Protein AF-A0A4V2RJM8-F1 (afdb_monomer_lite)

Foldseek 3Di:
DDWDADPVRWIWDFDDDDPFWTWTATPVGDIDIDTVVVVVVVVVVVPPDD

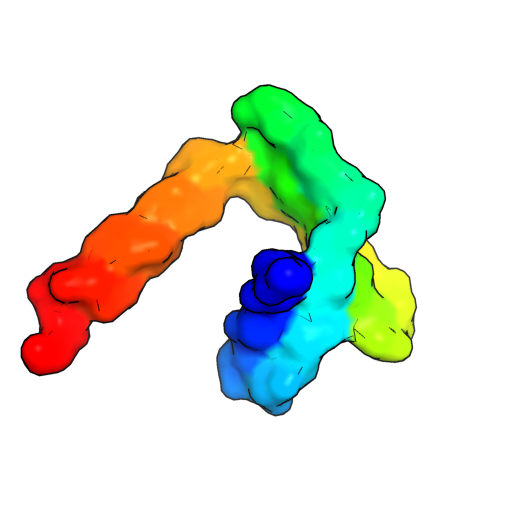Sequence (50 aa):
MTQLIFRDGSRAELVDRTADHVTYKRPDGVCVTLPIADVQAVVAGVLTTF

Structure (mmCIF, N/CA/C/O backbone):
data_AF-A0A4V2RJM8-F1
#
_entry.id   AF-A0A4V2RJM8-F1
#
loop_
_atom_site.group_PDB
_atom_site.id
_atom_site.type_symbol
_atom_site.label_atom_id
_atom_site.label_alt_id
_atom_site.label_comp_id
_atom_site.label_asym_id
_atom_site.label_entity_id
_atom_site.label_seq_id
_atom_site.pdbx_PDB_ins_code
_atom_site.Cartn_x
_atom_site.Cartn_y
_atom_site.Cartn_z
_atom_site.occupancy
_atom_site.B_iso_or_equiv
_atom_site.auth_seq_id
_atom_site.auth_comp_id
_atom_site.auth_asym_id
_atom_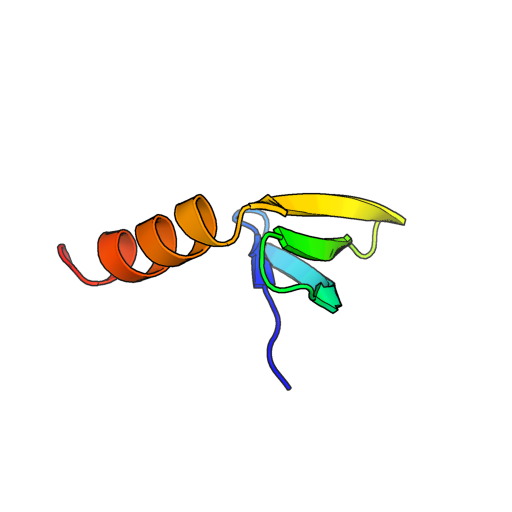site.auth_atom_id
_atom_site.pdbx_PDB_model_num
ATOM 1 N N . MET A 1 1 ? 2.488 16.161 2.315 1.00 54.53 1 MET A N 1
ATOM 2 C CA . MET A 1 1 ? 2.337 14.787 2.844 1.00 54.53 1 MET A CA 1
ATOM 3 C C . MET A 1 1 ? 1.387 14.033 1.931 1.00 54.53 1 MET A C 1
ATOM 5 O O . MET A 1 1 ? 0.274 14.509 1.756 1.00 54.53 1 MET A O 1
ATOM 9 N N . THR A 1 2 ? 1.806 12.914 1.340 1.00 60.91 2 THR A N 1
ATOM 10 C CA . THR A 1 2 ? 0.948 12.084 0.472 1.00 60.91 2 THR A CA 1
ATOM 11 C C . THR A 1 2 ? 0.537 10.836 1.254 1.00 60.91 2 THR A C 1
ATOM 13 O O . THR A 1 2 ? 1.410 10.095 1.694 1.00 60.91 2 THR A O 1
ATOM 16 N N . GLN A 1 3 ? -0.763 10.626 1.471 1.00 65.88 3 GLN A N 1
ATOM 17 C CA . GLN A 1 3 ? -1.321 9.498 2.235 1.00 65.88 3 GLN A CA 1
ATOM 18 C C . GLN A 1 3 ? -2.252 8.677 1.338 1.00 65.88 3 GLN A C 1
ATOM 20 O O . GLN A 1 3 ? -2.937 9.254 0.493 1.00 65.88 3 GLN A O 1
ATOM 25 N N . LEU A 1 4 ? -2.286 7.352 1.520 1.00 72.25 4 LEU A N 1
ATOM 26 C CA . LEU A 1 4 ? -3.205 6.469 0.796 1.00 72.25 4 LEU A CA 1
ATOM 27 C C . LEU A 1 4 ? -4.372 6.114 1.721 1.00 72.25 4 LEU A C 1
ATOM 29 O O . LEU A 1 4 ? -4.165 5.652 2.844 1.00 72.25 4 LEU A O 1
ATOM 33 N N . ILE A 1 5 ? -5.593 6.402 1.273 1.00 78.00 5 ILE A N 1
ATOM 34 C CA . ILE A 1 5 ? -6.817 6.192 2.051 1.00 78.00 5 ILE A CA 1
ATOM 35 C C . ILE A 1 5 ? -7.490 4.933 1.517 1.00 78.00 5 ILE A C 1
ATOM 37 O O . ILE A 1 5 ? -7.843 4.859 0.341 1.00 78.00 5 ILE A O 1
ATOM 41 N N . PHE A 1 6 ? -7.644 3.935 2.376 1.00 74.69 6 PHE A N 1
ATOM 42 C CA . PHE A 1 6 ? -8.326 2.691 2.051 1.00 74.69 6 PHE A CA 1
ATOM 43 C C . PHE A 1 6 ? -9.844 2.884 2.130 1.00 74.69 6 PHE A C 1
ATOM 45 O O . PHE A 1 6 ? -10.344 3.808 2.772 1.00 74.69 6 PHE A O 1
ATOM 52 N N . ARG A 1 7 ? -10.604 1.988 1.489 1.00 76.00 7 ARG A N 1
ATOM 53 C CA . ARG A 1 7 ? -12.078 2.051 1.445 1.00 76.00 7 ARG A CA 1
ATOM 54 C C . ARG A 1 7 ? -12.735 1.981 2.828 1.00 76.00 7 ARG A C 1
ATOM 56 O O . ARG A 1 7 ? -13.844 2.471 2.998 1.00 76.00 7 ARG A O 1
ATOM 63 N N . ASP A 1 8 ? -12.056 1.395 3.806 1.00 79.62 8 ASP A N 1
ATOM 64 C CA . ASP A 1 8 ? -12.496 1.351 5.201 1.00 79.62 8 ASP A CA 1
ATOM 65 C C . ASP A 1 8 ? -12.228 2.665 5.965 1.00 79.62 8 ASP A C 1
ATOM 67 O O . ASP A 1 8 ? -12.501 2.753 7.156 1.00 79.62 8 ASP A O 1
ATOM 71 N N . GLY A 1 9 ? -11.685 3.690 5.299 1.00 77.62 9 GLY A N 1
ATOM 72 C CA . GLY A 1 9 ? -11.344 4.986 5.889 1.00 77.62 9 GLY A CA 1
ATOM 73 C C . GLY A 1 9 ? -9.992 5.004 6.605 1.00 77.62 9 GLY A C 1
ATOM 74 O O . GLY A 1 9 ? -9.537 6.071 7.028 1.00 77.62 9 GLY A O 1
ATOM 75 N N . SER A 1 10 ? -9.319 3.855 6.714 1.00 81.00 10 SER A N 1
ATOM 76 C CA . SER A 1 10 ? -7.974 3.787 7.274 1.00 81.00 10 SER A CA 1
ATOM 77 C C . SER A 1 10 ? -6.967 4.492 6.363 1.00 81.00 10 SER A C 1
ATOM 79 O O . SER A 1 10 ? -7.051 4.441 5.134 1.00 81.00 10 SER A O 1
ATOM 81 N N . ARG A 1 11 ? -6.001 5.181 6.973 1.00 82.31 11 ARG A N 1
ATOM 82 C CA . ARG A 1 11 ? -4.917 5.860 6.256 1.00 82.31 11 ARG A CA 1
ATOM 83 C C . ARG A 1 11 ? -3.659 5.035 6.406 1.00 82.31 11 ARG A C 1
ATOM 85 O O . ARG A 1 11 ? -3.284 4.744 7.535 1.00 82.31 11 ARG A O 1
ATOM 92 N N . ALA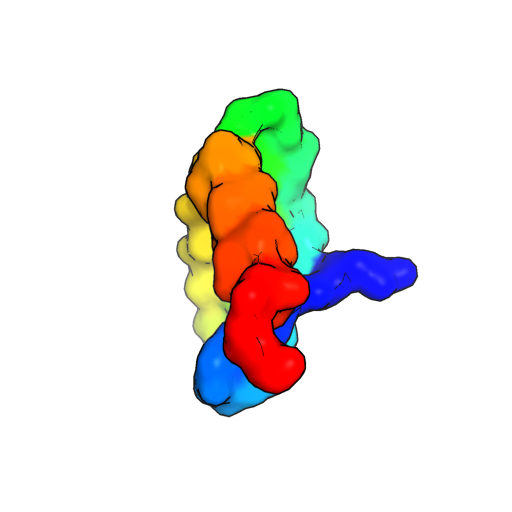 A 1 12 ? -3.009 4.687 5.305 1.00 83.81 12 ALA A N 1
ATOM 93 C CA . ALA A 1 12 ? -1.668 4.138 5.374 1.00 83.81 12 ALA A CA 1
ATOM 94 C C . ALA A 1 12 ? -0.627 5.193 5.044 1.00 83.81 12 ALA A C 1
ATOM 96 O O . ALA A 1 12 ? -0.805 6.050 4.168 1.00 83.81 12 ALA A O 1
ATOM 97 N N . GLU A 1 13 ? 0.484 5.083 5.751 1.00 87.31 13 GLU A N 1
ATOM 98 C CA . GLU A 1 13 ? 1.646 5.921 5.553 1.00 87.31 13 GLU A CA 1
ATOM 99 C C . GLU A 1 13 ? 2.558 5.280 4.519 1.00 87.31 13 GLU A C 1
ATOM 101 O O . GLU A 1 13 ? 2.733 4.060 4.485 1.00 87.31 13 GLU A O 1
ATOM 106 N N . LEU A 1 14 ? 3.117 6.115 3.646 1.00 85.19 14 LEU A N 1
ATOM 107 C CA . LEU A 1 14 ? 4.137 5.676 2.713 1.00 85.19 14 LEU A CA 1
ATOM 108 C C . LEU A 1 14 ? 5.391 5.316 3.511 1.00 85.19 14 LEU A C 1
ATOM 110 O O . LEU A 1 14 ? 5.963 6.186 4.166 1.00 85.19 14 LEU A O 1
ATOM 114 N N . VAL A 1 15 ? 5.804 4.054 3.444 1.00 88.38 15 VAL A N 1
ATOM 115 C CA . VAL A 1 15 ? 7.016 3.576 4.122 1.00 88.38 15 VAL A CA 1
ATOM 116 C C . VAL A 1 15 ? 8.181 3.501 3.154 1.00 88.38 15 VAL A C 1
ATOM 118 O O . VAL A 1 15 ? 9.284 3.900 3.509 1.00 88.38 15 VAL A O 1
ATOM 121 N N . ASP A 1 16 ? 7.933 3.016 1.939 1.00 88.50 16 ASP A N 1
ATOM 122 C CA . ASP A 1 16 ? 8.974 2.847 0.933 1.00 88.50 16 ASP A CA 1
ATOM 123 C C . ASP A 1 16 ? 8.427 3.062 -0.483 1.00 88.50 16 ASP A C 1
ATOM 125 O O . ASP A 1 16 ? 7.268 2.749 -0.774 1.00 88.50 16 ASP A O 1
ATOM 129 N N . ARG A 1 17 ? 9.255 3.626 -1.366 1.00 87.31 17 ARG A N 1
ATOM 130 C CA . ARG A 1 17 ? 8.929 3.837 -2.779 1.00 87.31 17 ARG A CA 1
ATOM 131 C C . ARG A 1 17 ? 10.157 3.589 -3.637 1.00 87.31 17 ARG A C 1
ATOM 133 O O . ARG A 1 17 ? 11.128 4.338 -3.564 1.00 87.31 17 ARG A O 1
ATOM 140 N N . THR A 1 18 ? 10.042 2.617 -4.528 1.00 88.12 18 THR A N 1
ATOM 141 C CA . THR A 1 18 ? 11.030 2.330 -5.569 1.00 88.12 18 THR A CA 1
ATOM 142 C C . THR A 1 18 ? 10.482 2.721 -6.945 1.00 88.12 18 THR A C 1
ATOM 144 O O . THR A 1 18 ? 9.424 3.347 -7.047 1.00 88.12 18 THR A O 1
ATOM 147 N N . ALA A 1 19 ? 11.221 2.413 -8.014 1.00 84.88 19 ALA A N 1
ATOM 148 C CA . ALA A 1 19 ? 10.765 2.647 -9.385 1.00 84.88 19 ALA A CA 1
ATOM 149 C C . ALA A 1 19 ? 9.646 1.679 -9.815 1.00 84.88 19 ALA A C 1
ATOM 151 O O . ALA A 1 19 ? 8.818 2.041 -10.649 1.00 84.88 19 ALA A O 1
ATOM 152 N N . ASP A 1 20 ? 9.588 0.489 -9.211 1.00 88.50 20 ASP A N 1
ATOM 153 C CA . ASP A 1 20 ? 8.683 -0.590 -9.619 1.00 88.50 20 ASP A CA 1
ATOM 154 C C . ASP A 1 20 ? 7.492 -0.765 -8.674 1.00 88.50 20 ASP A C 1
ATOM 156 O O . ASP A 1 20 ? 6.412 -1.176 -9.099 1.00 88.50 20 ASP A O 1
ATOM 160 N N . HIS A 1 21 ? 7.654 -0.443 -7.389 1.00 88.88 21 HIS A N 1
ATOM 161 C CA . HIS A 1 21 ? 6.622 -0.651 -6.378 1.00 88.88 21 HIS A CA 1
ATOM 162 C C . HIS A 1 21 ? 6.606 0.442 -5.309 1.00 88.88 21 HIS A C 1
ATOM 164 O O . HIS A 1 21 ? 7.568 1.178 -5.088 1.00 88.88 21 HIS A O 1
ATOM 170 N N . VAL A 1 22 ? 5.476 0.532 -4.618 1.00 89.12 22 VAL A N 1
ATOM 171 C CA . VAL A 1 22 ? 5.273 1.383 -3.453 1.00 89.12 22 VAL A CA 1
ATOM 172 C C . VAL A 1 22 ? 4.756 0.537 -2.302 1.00 89.12 22 VAL A C 1
ATOM 174 O O . VAL A 1 22 ? 3.827 -0.249 -2.474 1.00 89.12 22 VAL A O 1
ATOM 177 N N . THR A 1 23 ? 5.315 0.745 -1.115 1.00 88.56 23 THR A N 1
ATOM 178 C CA . THR A 1 23 ? 4.895 0.075 0.113 1.00 88.56 23 THR A CA 1
ATOM 179 C C . THR A 1 23 ? 4.273 1.069 1.084 1.00 88.56 23 THR A C 1
ATOM 181 O O . THR A 1 23 ? 4.884 2.065 1.481 1.00 88.56 23 THR A O 1
ATOM 184 N N . TYR A 1 24 ? 3.057 0.756 1.512 1.00 88.50 24 TYR A N 1
ATOM 185 C CA . TYR A 1 24 ? 2.296 1.504 2.500 1.00 88.50 24 TYR A CA 1
ATOM 186 C C . TYR A 1 24 ? 2.114 0.678 3.770 1.00 88.50 24 TYR A C 1
ATOM 188 O O . TYR A 1 24 ? 1.861 -0.522 3.696 1.00 88.50 24 TYR A O 1
ATOM 196 N N . LYS A 1 25 ? 2.186 1.311 4.940 1.00 88.19 25 LYS A N 1
ATOM 197 C CA . LYS A 1 25 ? 1.902 0.670 6.228 1.00 88.19 25 LYS A CA 1
ATOM 198 C C . LYS A 1 25 ? 0.638 1.245 6.837 1.00 88.19 25 LYS A C 1
ATOM 200 O O . LYS A 1 25 ? 0.528 2.452 7.054 1.00 88.19 25 LYS A O 1
ATOM 205 N N . ARG A 1 26 ? -0.321 0.365 7.095 1.00 87.00 26 ARG A N 1
ATOM 206 C CA . ARG A 1 26 ? -1.572 0.674 7.780 1.00 87.00 26 ARG A CA 1
ATOM 207 C C . ARG A 1 26 ? -1.350 0.762 9.301 1.00 87.00 26 ARG A C 1
ATOM 209 O O . ARG A 1 26 ? -0.371 0.218 9.820 1.00 87.00 26 ARG A O 1
ATOM 216 N N . PRO A 1 27 ? -2.248 1.440 10.037 1.00 82.56 27 PRO A N 1
ATOM 217 C CA . PRO A 1 27 ? -2.120 1.639 11.483 1.00 82.56 27 PRO A CA 1
ATOM 218 C C . PRO A 1 27 ? -2.292 0.347 12.294 1.00 82.56 27 PRO A C 1
ATOM 220 O O . PRO A 1 27 ? -1.819 0.271 13.422 1.00 82.56 27 PRO A O 1
ATOM 223 N N . ASP A 1 28 ? -2.922 -0.677 11.716 1.00 85.69 28 ASP A N 1
ATOM 224 C CA . ASP A 1 28 ? -3.010 -2.040 12.261 1.00 85.69 28 ASP A CA 1
ATOM 225 C C . ASP A 1 28 ? -1.681 -2.818 12.154 1.00 85.69 28 ASP A C 1
ATOM 227 O O . ASP A 1 28 ? -1.570 -3.933 12.657 1.00 85.69 28 ASP A O 1
ATOM 231 N N . GLY A 1 29 ? -0.659 -2.230 11.522 1.00 85.19 29 GLY A N 1
ATOM 232 C CA . GLY A 1 29 ? 0.660 -2.827 11.330 1.00 85.19 29 GLY A CA 1
ATOM 233 C C . GLY A 1 29 ? 0.806 -3.618 10.031 1.00 85.19 29 GLY A C 1
ATOM 234 O O . GLY A 1 29 ? 1.903 -4.101 9.753 1.00 85.19 29 GLY A O 1
ATOM 235 N N . VAL A 1 30 ? -0.248 -3.722 9.216 1.00 86.12 30 VAL A N 1
ATOM 236 C CA . VAL A 1 30 ? -0.197 -4.422 7.928 1.00 86.12 30 VAL A CA 1
ATOM 237 C C . VAL A 1 30 ? 0.561 -3.582 6.901 1.00 86.12 30 VAL A C 1
ATOM 239 O O . VAL A 1 30 ? 0.251 -2.410 6.679 1.00 86.12 30 VAL A O 1
ATOM 242 N N . CYS A 1 31 ? 1.534 -4.198 6.233 1.00 87.94 31 CYS A N 1
ATOM 243 C CA . CYS A 1 31 ? 2.226 -3.605 5.093 1.00 87.94 31 CYS A CA 1
ATOM 244 C C . CYS A 1 31 ? 1.577 -4.071 3.786 1.00 87.94 31 CYS A C 1
ATOM 246 O O . CYS A 1 31 ? 1.370 -5.264 3.577 1.00 87.94 31 CYS A O 1
ATOM 248 N N . VAL A 1 32 ? 1.277 -3.123 2.903 1.00 84.25 32 VAL A N 1
ATOM 249 C CA . VAL A 1 32 ? 0.703 -3.355 1.578 1.00 84.25 32 VAL A CA 1
ATOM 250 C C . VAL A 1 32 ? 1.687 -2.839 0.539 1.00 84.25 32 VAL A C 1
ATOM 252 O O . VAL A 1 32 ? 1.953 -1.639 0.480 1.00 84.25 32 VAL A O 1
ATOM 255 N N . THR A 1 33 ? 2.214 -3.739 -0.285 1.00 88.81 33 THR A N 1
ATOM 256 C CA . THR A 1 33 ? 3.094 -3.398 -1.407 1.00 88.81 33 THR A CA 1
ATOM 257 C C . THR A 1 33 ? 2.302 -3.485 -2.700 1.00 88.81 33 THR A C 1
ATOM 259 O O . THR A 1 33 ? 1.676 -4.504 -2.985 1.00 88.81 33 THR A O 1
ATOM 262 N N . LEU A 1 34 ? 2.318 -2.404 -3.473 1.00 84.56 34 LEU A N 1
ATOM 263 C CA . LEU A 1 34 ? 1.612 -2.284 -4.739 1.00 84.56 34 LEU A CA 1
ATOM 264 C C . LEU A 1 34 ? 2.614 -1.962 -5.854 1.00 84.56 34 LEU A C 1
ATOM 266 O O . LEU A 1 34 ? 3.402 -1.025 -5.696 1.00 84.56 34 LEU A O 1
ATOM 270 N N . PRO A 1 35 ? 2.598 -2.685 -6.984 1.00 86.06 35 PRO A N 1
ATOM 271 C CA . PRO A 1 35 ? 3.352 -2.284 -8.167 1.00 86.06 35 PRO A CA 1
ATOM 272 C C . PRO A 1 35 ? 2.864 -0.923 -8.684 1.00 86.06 35 PRO A C 1
ATOM 274 O O . PRO A 1 35 ? 1.665 -0.648 -8.744 1.00 86.06 35 PRO A O 1
ATOM 277 N N . ILE A 1 36 ? 3.793 -0.046 -9.069 1.00 82.94 36 ILE A N 1
ATOM 278 C CA . ILE A 1 36 ? 3.475 1.319 -9.519 1.00 82.94 36 ILE A CA 1
ATOM 279 C C . ILE A 1 36 ? 2.617 1.308 -10.787 1.00 82.94 36 ILE A C 1
ATOM 281 O O . ILE A 1 36 ? 1.764 2.184 -10.942 1.00 82.94 36 ILE A O 1
ATOM 285 N N . ALA A 1 37 ? 2.804 0.310 -11.654 1.00 79.69 37 ALA A N 1
ATOM 286 C CA . ALA A 1 37 ? 1.986 0.114 -12.848 1.00 79.69 37 ALA A CA 1
ATOM 287 C C . ALA A 1 37 ? 0.486 0.010 -12.508 1.00 79.69 37 ALA A C 1
ATOM 289 O O . ALA A 1 37 ? -0.337 0.668 -13.143 1.00 79.69 37 ALA A O 1
ATOM 290 N N . ASP A 1 38 ? 0.138 -0.723 -11.449 1.00 71.56 38 ASP A N 1
ATOM 291 C CA . ASP A 1 38 ? -1.243 -0.871 -10.983 1.00 71.56 38 ASP A CA 1
ATOM 292 C C . ASP A 1 38 ? -1.744 0.365 -10.219 1.00 71.56 38 ASP A C 1
ATOM 294 O O . ASP A 1 38 ? -2.908 0.746 -10.342 1.00 71.56 38 ASP A O 1
ATOM 298 N N . VAL A 1 39 ? -0.874 1.060 -9.474 1.00 67.25 39 VAL A N 1
ATOM 299 C CA . VAL A 1 39 ? -1.253 2.296 -8.757 1.00 67.25 39 VAL A CA 1
ATOM 300 C C . VAL A 1 39 ? -1.616 3.428 -9.727 1.00 67.25 39 VAL A C 1
ATOM 302 O O . VAL A 1 39 ? -2.575 4.164 -9.480 1.00 67.25 39 VAL A O 1
ATOM 305 N N . GLN A 1 40 ? -0.896 3.572 -10.847 1.00 58.16 40 GLN A N 1
ATOM 306 C CA . GLN A 1 40 ? -1.225 4.574 -11.872 1.00 58.16 40 GLN A CA 1
ATOM 307 C C . GLN A 1 40 ? -2.586 4.301 -12.527 1.00 58.16 40 GLN A C 1
ATOM 309 O O . GLN A 1 40 ? -3.339 5.243 -12.785 1.00 58.16 40 GLN A O 1
ATOM 314 N N . ALA A 1 41 ? -2.936 3.026 -12.726 1.00 52.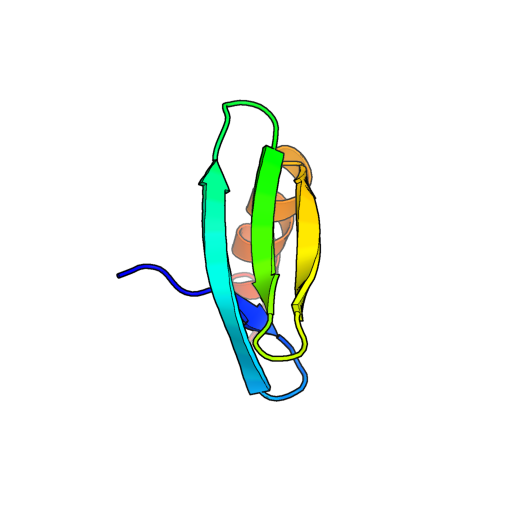78 41 ALA A N 1
ATOM 315 C CA . ALA A 1 41 ? -4.225 2.635 -13.286 1.00 52.78 41 ALA A CA 1
ATOM 316 C C . ALA A 1 41 ? -5.403 3.011 -12.366 1.00 52.78 41 ALA A C 1
ATOM 318 O O . ALA A 1 41 ? -6.447 3.443 -12.852 1.00 52.78 41 ALA A O 1
ATOM 319 N N . VAL A 1 42 ? -5.234 2.934 -11.041 1.00 53.94 42 VAL A N 1
ATOM 320 C CA . VAL A 1 42 ? -6.290 3.296 -10.077 1.00 53.94 42 VAL A CA 1
ATOM 321 C C . VAL A 1 42 ? -6.545 4.808 -10.043 1.00 53.94 42 VAL A C 1
ATOM 323 O O . VAL A 1 42 ? -7.699 5.229 -9.995 1.00 53.94 42 VAL A O 1
ATOM 326 N N . VAL A 1 43 ? -5.506 5.647 -10.132 1.00 50.62 43 VAL A N 1
ATOM 327 C CA . VAL A 1 43 ? -5.688 7.114 -10.185 1.00 50.62 43 VAL A CA 1
ATOM 328 C C . VAL A 1 43 ? -6.318 7.547 -11.514 1.00 50.62 43 VAL A C 1
ATOM 330 O O . VAL A 1 43 ? -7.184 8.420 -11.525 1.00 50.62 43 VAL A O 1
ATOM 333 N N . ALA A 1 44 ? -5.951 6.900 -12.623 1.00 46.03 44 ALA A N 1
ATOM 334 C CA . ALA A 1 44 ? -6.571 7.146 -13.925 1.00 46.03 44 ALA A CA 1
ATOM 335 C C . ALA A 1 44 ? -8.032 6.643 -14.002 1.00 46.03 44 ALA A C 1
ATOM 337 O O . ALA A 1 44 ? -8.856 7.251 -14.687 1.00 46.03 44 ALA A O 1
ATOM 338 N N . GLY A 1 45 ? -8.370 5.574 -13.273 1.00 38.38 45 GLY A N 1
ATOM 339 C CA . GLY A 1 45 ? -9.711 4.977 -13.243 1.00 38.38 45 GLY A CA 1
ATOM 340 C C . GLY A 1 45 ? -10.720 5.663 -12.313 1.00 38.38 45 GLY A C 1
ATOM 341 O O . GLY A 1 45 ? -11.921 5.528 -12.524 1.00 38.38 45 GLY A O 1
ATOM 342 N N . VAL A 1 46 ? -10.273 6.430 -11.311 1.00 49.53 46 VAL A N 1
ATOM 343 C CA . VAL A 1 46 ? -11.170 7.205 -10.421 1.00 49.53 46 VAL A CA 1
ATOM 344 C C . VAL A 1 46 ? -11.562 8.563 -11.025 1.00 49.53 46 VAL A C 1
ATOM 346 O O . VAL A 1 46 ? -12.567 9.143 -10.625 1.00 49.53 46 VAL A O 1
ATOM 349 N N . LEU A 1 47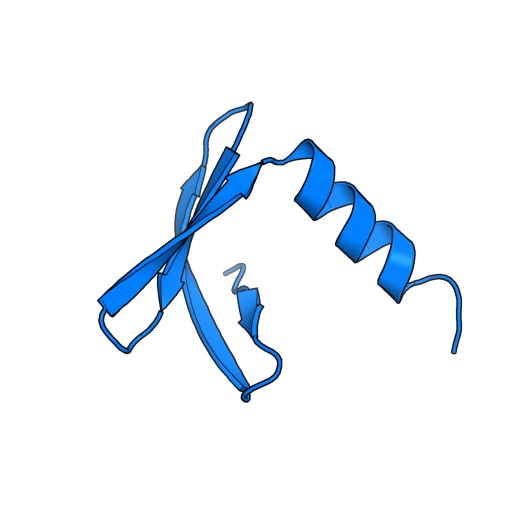 ? -10.825 9.062 -12.023 1.00 39.66 47 LEU A N 1
ATOM 350 C CA . LEU A 1 47 ? -11.107 10.352 -12.669 1.00 39.66 47 LEU A CA 1
ATOM 351 C C . LEU A 1 47 ? -12.031 10.272 -13.897 1.00 39.66 47 LEU A C 1
ATOM 353 O O . LEU A 1 47 ? -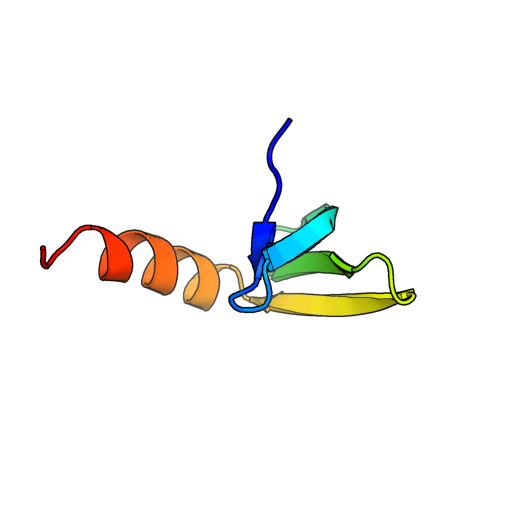12.391 11.316 -14.431 1.00 39.66 47 LEU A O 1
ATOM 357 N N . THR A 1 48 ? -12.424 9.081 -14.366 1.00 43.97 48 THR A N 1
ATOM 358 C CA . THR A 1 48 ? -13.154 8.942 -15.645 1.00 43.97 48 THR A CA 1
ATOM 359 C C . THR A 1 48 ? -14.662 8.728 -15.546 1.00 43.97 48 THR A C 1
ATOM 361 O O . THR A 1 48 ? -15.318 8.779 -16.581 1.00 43.97 48 THR A O 1
ATOM 364 N N . THR A 1 49 ? -15.253 8.555 -14.358 1.00 44.78 49 THR A N 1
ATOM 365 C CA . THR A 1 49 ? -16.726 8.562 -14.254 1.00 44.78 49 THR A CA 1
ATOM 366 C C . THR A 1 49 ? -17.210 8.966 -12.863 1.00 44.78 49 THR A C 1
ATOM 368 O O . THR A 1 49 ? -17.255 8.136 -11.960 1.00 44.78 49 THR A O 1
ATOM 371 N N . PHE A 1 50 ? -17.591 10.233 -12.717 1.00 43.34 50 PHE A N 1
ATOM 372 C CA . PHE A 1 50 ? -18.736 10.678 -11.921 1.00 43.34 50 PHE A CA 1
ATOM 373 C C . PHE A 1 50 ? -19.376 11.864 -12.638 1.00 43.34 50 PHE A C 1
ATOM 375 O O . PHE A 1 50 ? -18.610 12.711 -13.151 1.00 43.34 50 PHE A O 1
#

Secondary structure (DSSP, 8-state):
---EEPTTS-EEEEEEE-SSEEEEE-TTS-EEEEEHHHHHHHHHHHSS--

pLDDT: mean 74.18, std 16.22, range [38.38, 89.12]

Radius of gyration: 11.53 Å; chains: 1; bounding box: 30×19×28 Å

Organism: Shinella granuli (NCBI:txid323621)